Protein AF-A0A1M2VYE8-F1 (afdb_monomer_lite)

Radius of gyration: 21.84 Å; chains: 1; bounding box: 56×46×48 Å

Structure (mmCIF, N/CA/C/O backbone):
data_AF-A0A1M2VYE8-F1
#
_entry.id   AF-A0A1M2VYE8-F1
#
loop_
_atom_site.group_PDB
_atom_site.id
_atom_site.type_symbol
_atom_site.label_atom_id
_atom_site.label_alt_id
_atom_site.label_comp_id
_atom_site.label_asym_id
_atom_site.label_entity_id
_atom_site.label_seq_id
_atom_site.pdbx_PDB_ins_code
_atom_site.Cartn_x
_atom_site.Cartn_y
_atom_site.Cartn_z
_atom_site.occupancy
_atom_site.B_iso_or_equiv
_atom_site.auth_seq_id
_atom_site.auth_comp_id
_atom_site.auth_asym_id
_atom_site.auth_atom_id
_atom_site.pdbx_PDB_model_num
ATOM 1 N N . MET A 1 1 ? -14.539 17.131 21.510 1.00 44.25 1 MET A N 1
ATOM 2 C CA . MET A 1 1 ? -14.871 17.585 20.143 1.00 44.25 1 MET A CA 1
ATOM 3 C C . MET A 1 1 ? -16.246 18.213 20.205 1.00 44.25 1 MET A C 1
ATOM 5 O O . MET A 1 1 ? -17.240 17.521 20.057 1.00 44.25 1 MET A O 1
ATOM 9 N N . SER A 1 2 ? -16.309 19.490 20.553 1.00 53.00 2 SER A N 1
ATOM 10 C CA . SER A 1 2 ? -17.569 20.194 20.792 1.00 53.00 2 SER A CA 1
ATOM 11 C C . SER A 1 2 ? -17.409 21.647 20.372 1.00 53.00 2 SER A C 1
ATOM 13 O O . SER A 1 2 ? -17.608 22.520 21.192 1.00 53.00 2 SER A O 1
ATOM 15 N N . ASP A 1 3 ? -17.034 21.870 19.106 1.00 51.16 3 ASP A N 1
ATOM 16 C CA . ASP A 1 3 ? -16.953 23.200 18.478 1.00 51.16 3 ASP A CA 1
ATOM 17 C C . ASP A 1 3 ? -17.267 23.115 16.962 1.00 51.16 3 ASP A C 1
ATOM 19 O O . ASP A 1 3 ? -16.528 23.615 16.124 1.00 51.16 3 ASP A O 1
ATOM 23 N N . ILE A 1 4 ? -18.353 22.423 16.580 1.00 61.00 4 ILE A N 1
ATOM 24 C CA . ILE A 1 4 ? -18.913 22.448 15.200 1.00 61.00 4 ILE A CA 1
ATOM 25 C C . ILE A 1 4 ? -20.263 23.205 15.171 1.00 61.00 4 ILE A C 1
ATOM 27 O O . ILE A 1 4 ? -20.969 23.223 14.170 1.00 61.00 4 ILE A O 1
ATOM 31 N N . ASN A 1 5 ? -20.652 23.868 16.266 1.00 62.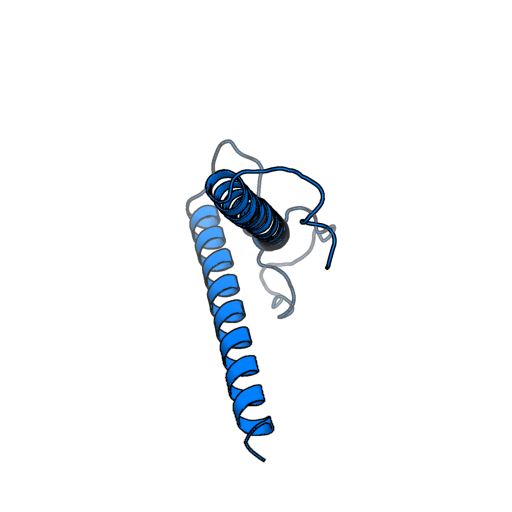09 5 ASN A N 1
ATOM 32 C CA . ASN A 1 5 ? -21.904 24.638 16.328 1.00 62.09 5 ASN A CA 1
ATOM 33 C C . ASN A 1 5 ? -21.742 26.140 16.008 1.00 62.09 5 ASN A C 1
ATOM 35 O O . ASN A 1 5 ? -22.724 26.866 16.118 1.00 62.09 5 ASN A O 1
ATOM 39 N N . ASP A 1 6 ? -20.553 26.606 15.601 1.00 59.84 6 ASP A N 1
ATOM 40 C CA . ASP A 1 6 ? -20.278 28.040 15.367 1.00 59.84 6 ASP A CA 1
ATOM 41 C C . ASP A 1 6 ? -20.440 28.493 13.899 1.00 59.84 6 ASP A C 1
ATOM 43 O O . ASP A 1 6 ? -20.707 29.660 13.624 1.00 59.84 6 ASP A O 1
ATOM 47 N N . PHE A 1 7 ? -20.389 27.575 12.929 1.00 62.22 7 PHE A N 1
ATOM 48 C CA . PHE A 1 7 ? -20.708 27.914 11.543 1.00 62.22 7 PHE A CA 1
ATOM 49 C C . PHE A 1 7 ? -22.208 27.708 11.308 1.00 62.22 7 PHE A C 1
ATOM 51 O O . PHE A 1 7 ? -22.705 26.583 11.391 1.00 62.22 7 PHE A O 1
ATOM 58 N N . ASN A 1 8 ? -22.930 28.793 11.009 1.00 66.81 8 ASN A N 1
ATOM 59 C CA . ASN A 1 8 ? -24.330 28.806 10.561 1.00 66.81 8 ASN A CA 1
ATOM 60 C C . ASN A 1 8 ? -24.481 28.129 9.180 1.00 66.81 8 ASN A C 1
ATOM 62 O O . ASN A 1 8 ? -24.809 28.766 8.183 1.00 66.81 8 ASN A O 1
ATOM 66 N N . LEU A 1 9 ? -24.138 26.845 9.113 1.00 66.94 9 LEU A N 1
ATOM 67 C CA . LEU A 1 9 ? -24.232 25.992 7.940 1.00 66.94 9 LEU A CA 1
ATOM 68 C C . LEU A 1 9 ? -25.581 25.291 7.976 1.00 66.94 9 LEU A C 1
ATOM 70 O O . LEU A 1 9 ? -25.983 24.743 9.009 1.00 66.94 9 LEU A O 1
ATOM 74 N N . ASP A 1 10 ? -26.259 25.282 6.836 1.00 77.50 10 ASP A N 1
ATOM 75 C CA . ASP A 1 10 ? -27.439 24.460 6.637 1.00 77.50 10 ASP A CA 1
ATOM 76 C C . ASP A 1 10 ? -27.091 22.966 6.855 1.00 77.50 10 ASP A C 1
ATOM 78 O O . ASP A 1 10 ? -25.936 22.543 6.697 1.00 77.50 10 ASP A O 1
ATOM 82 N N . PRO A 1 11 ? -28.066 22.135 7.256 1.00 78.31 11 PRO A N 1
ATOM 83 C CA . PRO A 1 11 ? -27.814 20.732 7.573 1.00 78.31 11 PRO A CA 1
ATOM 84 C C . PRO A 1 11 ? -27.275 19.907 6.390 1.00 78.31 11 PRO A C 1
ATOM 86 O O . PRO A 1 11 ? -26.682 18.854 6.627 1.00 78.31 11 PRO A O 1
ATOM 89 N N . ALA A 1 12 ? -27.444 20.352 5.138 1.00 82.00 12 ALA A N 1
ATOM 90 C CA . ALA A 1 12 ? -26.892 19.661 3.974 1.00 82.00 12 ALA A CA 1
ATOM 91 C C . ALA A 1 12 ? -25.389 19.950 3.812 1.00 82.00 12 ALA A C 1
ATOM 93 O O . ALA A 1 12 ? -24.608 19.005 3.696 1.00 82.00 12 ALA A O 1
ATOM 94 N N . SER A 1 13 ? -24.969 21.214 3.928 1.00 83.94 13 SER A N 1
ATOM 95 C CA . SER A 1 13 ? -23.556 21.626 3.877 1.00 83.94 13 SER A CA 1
ATOM 96 C C . SER A 1 13 ? -22.718 21.011 4.999 1.00 83.94 13 SER A C 1
ATOM 98 O O . SER A 1 13 ? -21.560 20.655 4.792 1.00 83.94 13 SER A O 1
ATOM 100 N N . ARG A 1 14 ? -23.295 20.829 6.196 1.00 84.12 14 ARG A N 1
ATOM 101 C CA . ARG A 1 14 ? -22.609 20.147 7.308 1.00 84.12 14 ARG A CA 1
ATOM 102 C C . ARG A 1 14 ? -22.293 18.690 6.976 1.00 84.12 14 ARG A C 1
ATOM 104 O O . ARG A 1 14 ? -21.169 18.250 7.188 1.00 84.12 14 ARG A O 1
ATOM 111 N N . LYS A 1 15 ? -23.267 17.971 6.414 1.00 86.69 15 LYS A N 1
ATOM 112 C CA . LYS A 1 15 ? -23.099 16.576 5.992 1.00 86.69 15 LYS A CA 1
ATOM 113 C C . LYS A 1 15 ? -22.091 16.449 4.848 1.00 86.69 15 LYS A C 1
ATOM 115 O O . LYS A 1 15 ? -21.296 15.514 4.828 1.00 86.69 15 LYS A O 1
ATOM 120 N N . GLU A 1 16 ? -22.108 17.390 3.908 1.00 89.12 16 GLU A N 1
ATOM 121 C CA . GLU A 1 16 ? -21.121 17.446 2.831 1.00 89.12 16 GLU A CA 1
ATOM 122 C C . GLU A 1 16 ? -19.713 17.685 3.384 1.00 89.12 16 GLU A C 1
ATOM 124 O O . GLU A 1 16 ? -18.791 16.945 3.049 1.00 89.12 16 GLU A O 1
ATOM 129 N N . LEU A 1 17 ? -19.549 18.641 4.299 1.00 88.81 17 LEU A N 1
ATOM 130 C CA . LEU A 1 17 ? -18.268 18.924 4.939 1.00 88.81 17 LEU A CA 1
ATOM 131 C C . LEU A 1 17 ? -17.745 17.730 5.748 1.00 88.81 17 LEU A C 1
ATOM 133 O O . LEU A 1 17 ? -16.564 17.410 5.652 1.00 88.81 17 LEU A O 1
ATOM 137 N N . GLU A 1 18 ? -18.605 17.051 6.508 1.00 87.62 18 GLU A N 1
ATOM 138 C CA . GLU A 1 18 ? -18.251 15.816 7.219 1.00 87.62 18 GLU A CA 1
ATOM 139 C C . GLU A 1 18 ? -17.744 14.749 6.236 1.00 87.62 18 GLU A C 1
ATOM 141 O O . GLU A 1 18 ? -16.640 14.230 6.408 1.00 87.62 18 GLU A O 1
ATOM 146 N N . SER A 1 19 ? -18.475 14.513 5.141 1.00 89.88 19 SER A N 1
ATOM 147 C CA . SER A 1 19 ? -18.069 13.561 4.096 1.00 89.88 19 SER A CA 1
ATOM 148 C C . SER A 1 19 ? -16.766 13.958 3.391 1.00 89.88 19 SER A C 1
ATOM 150 O O . SER A 1 19 ? -15.931 13.111 3.053 1.00 89.88 19 SER A O 1
ATOM 152 N N . PHE A 1 20 ? -16.552 15.261 3.206 1.00 93.06 20 PHE A N 1
ATOM 153 C CA . PHE A 1 20 ? -15.340 15.803 2.620 1.00 93.06 20 PHE A CA 1
ATOM 154 C C . PHE A 1 20 ? -14.150 15.581 3.552 1.00 93.06 20 PHE A C 1
ATOM 156 O O . PHE A 1 20 ? -13.118 15.080 3.113 1.00 93.06 20 PHE A O 1
ATOM 163 N N . ILE A 1 21 ? -14.298 15.875 4.843 1.00 92.31 21 ILE A N 1
ATOM 164 C CA . ILE A 1 21 ? -13.256 15.655 5.849 1.00 92.31 21 ILE A CA 1
ATOM 165 C C . ILE A 1 21 ? -12.886 14.171 5.925 1.00 92.31 21 ILE A C 1
ATOM 167 O O . ILE A 1 21 ? -11.698 13.848 5.926 1.00 92.31 21 ILE A O 1
ATOM 171 N N . GLU A 1 22 ? -13.867 13.268 5.943 1.00 92.06 22 GLU A N 1
ATOM 172 C CA . GLU A 1 22 ? -13.619 11.821 5.933 1.00 92.06 22 GLU A CA 1
ATOM 173 C C . GLU A 1 22 ? -12.830 11.390 4.691 1.00 92.06 22 GLU A C 1
ATOM 175 O O . GLU A 1 22 ? -11.830 10.676 4.805 1.00 92.06 22 GLU A O 1
ATOM 180 N N . THR A 1 23 ? -13.215 11.885 3.513 1.00 93.06 23 THR A N 1
ATOM 181 C CA . THR A 1 23 ? -12.535 11.585 2.244 1.00 93.06 23 THR A CA 1
ATOM 182 C C . THR A 1 23 ? -11.096 12.105 2.234 1.00 93.06 23 THR A C 1
ATOM 184 O O . THR A 1 23 ? -10.170 11.370 1.884 1.00 93.06 23 THR A O 1
ATOM 187 N N . GLN A 1 24 ? -10.881 13.352 2.659 1.00 92.12 24 GLN A N 1
ATOM 188 C CA . GLN A 1 24 ? -9.546 13.955 2.725 1.00 92.12 24 GLN A CA 1
ATOM 189 C C . GLN A 1 24 ? -8.648 13.217 3.729 1.00 92.12 24 GLN A C 1
ATOM 191 O O . GLN A 1 24 ? -7.476 12.951 3.451 1.00 92.12 24 GLN A O 1
ATOM 196 N N . GLN A 1 25 ? -9.193 12.806 4.877 1.00 91.31 25 GLN A N 1
ATOM 197 C CA . GLN A 1 25 ? -8.456 11.989 5.842 1.00 91.31 25 GLN A CA 1
ATOM 198 C C . GLN A 1 25 ? -8.109 10.607 5.282 1.00 91.31 25 GLN A C 1
ATOM 200 O O . GLN A 1 25 ? -6.990 10.131 5.487 1.00 91.31 25 GLN A O 1
ATOM 205 N N . ALA A 1 26 ? -9.037 9.958 4.576 1.00 90.94 26 ALA A N 1
ATOM 206 C CA . ALA A 1 26 ? -8.788 8.671 3.934 1.00 90.94 26 ALA A CA 1
ATOM 207 C C . ALA A 1 26 ? -7.663 8.775 2.891 1.00 90.94 26 ALA A C 1
ATOM 209 O O . ALA A 1 26 ? -6.771 7.925 2.862 1.00 90.94 26 ALA A O 1
ATOM 210 N N . GLN A 1 27 ? -7.637 9.853 2.105 1.00 93.12 27 GLN A N 1
ATOM 211 C CA . GLN A 1 27 ? -6.578 10.106 1.129 1.00 93.12 27 GLN A CA 1
ATOM 212 C C . GLN A 1 27 ? -5.196 10.233 1.787 1.00 93.12 27 GLN A C 1
ATOM 214 O O . GLN A 1 27 ? -4.232 9.638 1.303 1.00 93.12 27 GLN A O 1
ATOM 219 N N . GLY A 1 28 ? -5.094 10.939 2.918 1.00 91.75 28 GLY A N 1
ATOM 220 C CA . GLY A 1 28 ? -3.845 11.034 3.681 1.00 91.75 28 GLY A CA 1
ATOM 221 C C . GLY A 1 28 ? -3.349 9.674 4.186 1.00 91.75 28 GLY A C 1
ATOM 222 O O . GLY A 1 28 ? -2.157 9.378 4.115 1.00 91.75 28 GLY A O 1
ATOM 223 N N . ARG A 1 29 ? -4.263 8.799 4.628 1.00 91.25 29 ARG A N 1
ATOM 224 C CA . ARG A 1 29 ? -3.918 7.433 5.064 1.00 91.25 29 ARG A CA 1
ATOM 225 C C . ARG A 1 29 ? -3.364 6.594 3.916 1.00 91.25 29 ARG A C 1
ATOM 227 O O . ARG A 1 29 ? -2.362 5.909 4.100 1.00 91.25 29 ARG A O 1
ATOM 234 N N . VAL A 1 30 ? -3.981 6.671 2.737 1.00 92.38 30 VAL A N 1
ATOM 235 C CA . VAL A 1 30 ? -3.494 5.966 1.541 1.00 92.38 30 VAL A CA 1
ATOM 236 C C . VAL A 1 30 ? -2.124 6.497 1.124 1.00 92.38 30 VAL A C 1
ATOM 238 O O . VAL A 1 30 ? -1.230 5.708 0.837 1.00 92.38 30 VAL A O 1
ATOM 241 N N . GLN A 1 31 ? -1.916 7.816 1.146 1.00 92.31 31 GLN A N 1
ATOM 242 C CA . GLN A 1 31 ? -0.626 8.413 0.799 1.00 92.31 31 GLN A CA 1
ATOM 243 C C . GLN A 1 31 ? 0.498 7.926 1.730 1.00 92.31 31 GLN A C 1
ATOM 245 O O . GLN A 1 31 ? 1.567 7.554 1.244 1.00 92.31 31 GLN A O 1
ATOM 250 N N . ALA A 1 32 ? 0.236 7.813 3.035 1.00 91.94 32 ALA A N 1
ATOM 251 C CA . ALA A 1 32 ? 1.194 7.256 3.990 1.00 91.94 32 ALA A CA 1
ATOM 252 C C . ALA A 1 32 ? 1.507 5.771 3.718 1.00 91.94 32 ALA A C 1
ATOM 254 O O . ALA A 1 32 ? 2.666 5.361 3.773 1.00 91.94 32 ALA A O 1
ATOM 255 N N . GLN A 1 33 ? 0.495 4.968 3.373 1.00 90.75 33 GLN A N 1
ATOM 256 C CA . GLN A 1 33 ? 0.682 3.556 3.011 1.00 90.75 33 GLN A CA 1
ATOM 257 C C . GLN A 1 33 ? 1.497 3.392 1.726 1.00 90.75 33 GLN A C 1
ATOM 259 O O . GLN A 1 33 ? 2.387 2.546 1.670 1.00 90.75 33 GLN A O 1
ATOM 264 N N . VAL A 1 34 ? 1.236 4.220 0.710 1.00 92.50 34 VAL A N 1
ATOM 265 C CA . VAL A 1 34 ? 2.014 4.233 -0.537 1.00 92.50 34 VAL A CA 1
ATOM 266 C C . VAL A 1 34 ? 3.471 4.581 -0.252 1.00 92.50 34 VAL A C 1
ATOM 268 O O . VAL A 1 34 ? 4.357 3.910 -0.777 1.00 92.50 34 VAL A O 1
ATOM 271 N N . HIS A 1 35 ? 3.736 5.576 0.599 1.00 90.94 35 HIS A N 1
ATOM 272 C CA . HIS A 1 35 ? 5.102 5.907 1.009 1.00 90.94 35 HIS A CA 1
ATOM 273 C C . HIS A 1 35 ? 5.794 4.733 1.700 1.00 90.94 35 HIS A C 1
ATOM 275 O O . HIS A 1 35 ? 6.881 4.346 1.281 1.00 90.94 35 HIS A O 1
ATOM 281 N N . MET A 1 36 ? 5.137 4.112 2.680 1.00 87.00 36 MET A N 1
ATOM 282 C CA . MET A 1 36 ? 5.676 2.952 3.391 1.00 87.00 36 MET A CA 1
ATOM 283 C C . MET A 1 36 ? 5.996 1.789 2.438 1.00 87.00 36 MET A C 1
ATOM 285 O O . MET A 1 36 ? 7.087 1.224 2.476 1.00 87.00 36 MET A O 1
ATOM 289 N N . LEU A 1 37 ? 5.061 1.437 1.552 1.00 88.75 37 LEU A N 1
ATOM 290 C CA . LEU A 1 37 ? 5.247 0.383 0.550 1.00 88.75 37 LEU A CA 1
ATOM 291 C C . LEU A 1 37 ? 6.369 0.710 -0.433 1.00 88.75 37 LEU A C 1
ATOM 293 O O . LEU A 1 37 ? 7.138 -0.175 -0.806 1.00 88.75 37 LEU A O 1
ATOM 297 N N . THR A 1 38 ? 6.478 1.975 -0.836 1.00 88.56 38 THR A N 1
ATOM 298 C CA . THR A 1 38 ? 7.548 2.435 -1.720 1.00 88.56 38 THR A CA 1
ATOM 299 C C . THR A 1 38 ? 8.895 2.272 -1.029 1.00 88.56 38 THR A C 1
ATOM 301 O O . THR A 1 38 ? 9.783 1.666 -1.608 1.00 88.56 38 THR A O 1
ATOM 304 N N . GLU A 1 39 ? 9.048 2.701 0.222 1.00 83.75 39 GLU A N 1
ATOM 305 C CA . GLU A 1 39 ? 10.299 2.515 0.968 1.00 83.75 39 GLU A CA 1
ATOM 306 C C . GLU A 1 39 ? 10.672 1.034 1.115 1.00 83.75 39 GLU A C 1
ATOM 308 O O . GLU A 1 39 ? 11.822 0.669 0.909 1.00 83.75 39 GLU A O 1
ATOM 313 N N . MET A 1 40 ? 9.713 0.147 1.389 1.00 82.00 40 MET A N 1
ATOM 314 C CA . MET A 1 40 ? 10.008 -1.278 1.587 1.00 82.00 40 MET A CA 1
ATOM 315 C C . MET A 1 40 ? 10.291 -2.040 0.289 1.00 82.00 40 MET A C 1
ATOM 317 O O . MET A 1 40 ? 11.206 -2.862 0.242 1.00 82.00 40 MET A O 1
ATOM 321 N N . CYS A 1 41 ? 9.492 -1.821 -0.755 1.00 87.38 41 CYS A N 1
ATOM 322 C CA . CYS A 1 41 ? 9.565 -2.615 -1.982 1.00 87.38 41 CYS A CA 1
ATOM 323 C C . CYS A 1 41 ? 10.562 -2.041 -2.996 1.00 87.38 41 CYS A C 1
ATOM 325 O O . CYS A 1 41 ? 11.089 -2.774 -3.836 1.00 87.38 41 CYS A O 1
ATOM 327 N N . TRP A 1 42 ? 10.849 -0.740 -2.938 1.00 84.06 42 TRP A N 1
ATOM 328 C CA . TRP A 1 42 ? 11.739 -0.090 -3.897 1.00 84.06 42 TRP A CA 1
ATOM 329 C C . TRP A 1 42 ? 13.223 -0.292 -3.579 1.00 84.06 42 TRP A C 1
ATOM 331 O O . TRP A 1 42 ? 14.049 -0.230 -4.488 1.00 84.06 42 TRP A O 1
ATOM 341 N N . ASP A 1 43 ? 13.587 -0.482 -2.309 1.00 66.69 43 ASP A N 1
ATOM 342 C CA . ASP A 1 43 ? 14.731 0.280 -1.820 1.00 66.69 43 ASP A CA 1
ATOM 343 C C . ASP A 1 43 ? 16.096 -0.005 -2.469 1.00 66.69 43 ASP A C 1
ATOM 345 O O . ASP A 1 43 ? 16.631 -1.117 -2.468 1.00 66.69 43 ASP A O 1
ATOM 349 N N . ASN A 1 44 ? 16.685 1.092 -2.952 1.00 55.91 44 ASN A N 1
ATOM 350 C CA . ASN A 1 44 ? 18.038 1.240 -3.486 1.00 55.91 44 ASN A CA 1
ATOM 351 C C . ASN A 1 44 ? 18.979 1.923 -2.469 1.00 55.91 44 ASN A C 1
ATOM 353 O O . ASN A 1 44 ? 20.123 2.224 -2.812 1.00 55.91 44 ASN A O 1
ATOM 357 N N . LEU A 1 45 ? 18.525 2.173 -1.233 1.00 47.91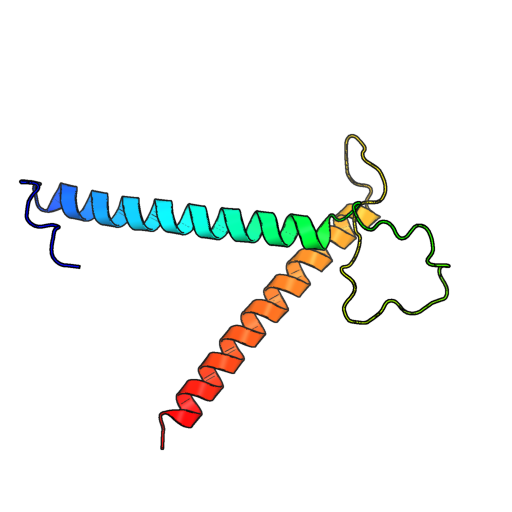 45 LEU A N 1
ATOM 358 C CA . LEU A 1 45 ? 19.235 3.000 -0.250 1.00 47.91 45 LEU A CA 1
ATOM 359 C C . LEU A 1 45 ? 19.986 2.239 0.846 1.00 47.91 45 LEU A C 1
ATOM 361 O O . LEU A 1 45 ? 20.559 2.876 1.725 1.00 47.91 45 LEU A O 1
ATOM 365 N N . ALA A 1 46 ? 20.101 0.910 0.795 1.00 47.00 46 ALA A N 1
ATOM 366 C CA . ALA A 1 46 ? 21.039 0.244 1.696 1.00 47.00 46 ALA A CA 1
ATOM 367 C C . ALA A 1 46 ? 22.494 0.547 1.264 1.00 47.00 46 ALA A C 1
ATOM 369 O O . ALA A 1 46 ? 22.901 0.113 0.176 1.00 47.00 46 ALA A O 1
ATOM 370 N N . PRO A 1 47 ? 23.339 1.174 2.111 1.00 44.53 47 PRO A N 1
ATOM 371 C CA . PRO A 1 47 ? 24.786 1.166 1.941 1.00 44.53 47 PRO A CA 1
ATOM 372 C C . PRO A 1 47 ? 25.317 -0.231 2.300 1.00 44.53 47 PRO A C 1
ATOM 374 O O . PRO A 1 47 ? 26.096 -0.411 3.222 1.00 44.53 47 PRO A O 1
ATOM 377 N N . HIS A 1 48 ? 24.882 -1.262 1.580 1.00 43.34 48 HIS A N 1
ATOM 378 C CA . HIS A 1 48 ? 25.395 -2.621 1.704 1.00 43.34 48 HIS A CA 1
ATOM 379 C C . HIS A 1 48 ? 25.618 -3.193 0.312 1.00 43.34 48 HIS A C 1
ATOM 381 O O . HIS A 1 48 ? 24.963 -4.123 -0.157 1.00 43.34 48 HIS A O 1
ATOM 387 N N . ARG A 1 49 ? 26.626 -2.630 -0.352 1.00 50.16 49 ARG A N 1
ATOM 388 C CA . ARG A 1 49 ? 27.336 -3.285 -1.445 1.00 50.16 49 ARG A CA 1
ATOM 389 C C . ARG A 1 49 ? 28.113 -4.482 -0.871 1.00 50.16 49 ARG A C 1
ATOM 391 O O . ARG A 1 49 ? 29.318 -4.386 -0.728 1.00 50.16 49 ARG A O 1
ATOM 398 N N . ALA A 1 50 ? 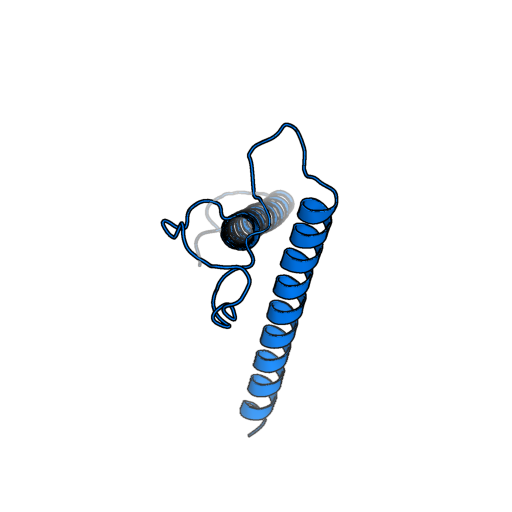27.427 -5.561 -0.487 1.00 49.50 50 ALA A N 1
ATOM 399 C CA . ALA A 1 50 ? 27.983 -6.913 -0.340 1.00 49.50 50 ALA A CA 1
ATOM 400 C C . ALA A 1 50 ? 26.922 -7.881 0.212 1.00 49.50 50 ALA A C 1
ATOM 402 O O . ALA A 1 50 ? 26.866 -8.154 1.408 1.00 49.50 50 ALA A O 1
ATOM 403 N N . ARG A 1 51 ? 26.122 -8.489 -0.662 1.00 48.72 51 ARG A N 1
ATOM 404 C CA . ARG A 1 51 ? 25.659 -9.851 -0.389 1.00 48.72 51 ARG A CA 1
ATOM 405 C C . ARG A 1 51 ? 25.999 -10.696 -1.601 1.00 48.72 51 ARG A C 1
ATOM 407 O O . ARG A 1 51 ? 25.431 -10.519 -2.676 1.00 48.72 51 ARG A O 1
ATOM 414 N N . SER A 1 52 ? 26.986 -11.574 -1.435 1.00 51.66 52 SER A N 1
ATOM 415 C CA . SER A 1 52 ? 27.155 -12.710 -2.332 1.00 51.66 52 SER A CA 1
ATOM 416 C C . SER A 1 52 ? 25.818 -13.452 -2.398 1.00 51.66 52 SER A C 1
ATOM 418 O O . SER A 1 52 ? 25.116 -13.575 -1.392 1.00 51.66 52 SER A O 1
ATOM 420 N N . ARG A 1 53 ? 25.451 -13.947 -3.582 1.00 56.19 53 ARG A N 1
ATOM 421 C CA . ARG A 1 53 ? 24.180 -14.653 -3.843 1.00 56.19 53 ARG A CA 1
ATOM 422 C C . ARG A 1 53 ? 23.952 -15.910 -2.974 1.00 56.19 53 ARG A C 1
ATOM 424 O O . ARG A 1 53 ? 22.919 -16.546 -3.118 1.00 56.19 53 ARG A O 1
ATOM 431 N N . SER A 1 54 ? 24.897 -16.277 -2.105 1.00 48.91 54 SER A N 1
ATOM 432 C CA . SER A 1 54 ? 24.901 -17.505 -1.306 1.00 48.91 54 SER A CA 1
ATOM 433 C C . SER A 1 54 ? 24.576 -17.325 0.182 1.00 48.91 54 SER A C 1
ATOM 435 O O . SER A 1 54 ? 24.437 -18.327 0.876 1.00 48.91 54 SER A O 1
ATOM 437 N N . ALA A 1 55 ? 24.454 -16.097 0.700 1.00 53.94 55 ALA A N 1
ATOM 438 C CA . ALA A 1 55 ? 24.074 -15.891 2.100 1.00 53.94 55 ALA A CA 1
ATOM 439 C C . ALA A 1 55 ? 22.547 -15.742 2.229 1.00 53.94 55 ALA A C 1
ATOM 441 O O . ALA A 1 55 ? 21.978 -14.907 1.516 1.00 53.94 55 ALA A O 1
ATOM 442 N N . PRO A 1 56 ? 21.874 -16.483 3.134 1.00 54.94 56 PRO A N 1
ATOM 443 C CA . PRO A 1 56 ? 20.461 -16.255 3.407 1.00 54.94 56 PRO A CA 1
ATOM 444 C C . PRO A 1 56 ? 20.269 -14.800 3.845 1.00 54.94 56 PRO A C 1
ATOM 446 O O . PRO A 1 56 ? 21.005 -14.282 4.692 1.00 54.94 56 PRO A O 1
ATOM 449 N N . ALA A 1 57 ? 19.311 -14.113 3.224 1.00 56.53 57 ALA A N 1
ATOM 450 C CA . ALA A 1 57 ? 18.899 -12.804 3.701 1.00 56.53 57 ALA A CA 1
ATOM 451 C C . ALA A 1 57 ? 18.391 -12.955 5.146 1.00 56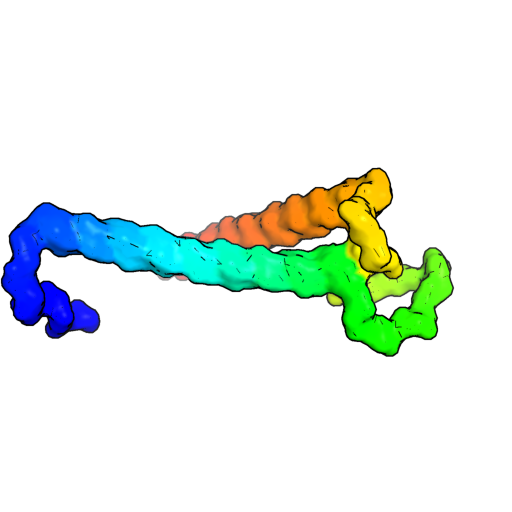.53 57 ALA A C 1
ATOM 453 O O . ALA A 1 57 ? 17.736 -13.957 5.447 1.00 56.53 57 ALA A O 1
ATOM 454 N N . PRO A 1 58 ? 18.687 -12.009 6.058 1.00 58.12 58 PRO A N 1
ATOM 455 C CA . PRO A 1 58 ? 18.019 -12.007 7.341 1.00 58.12 58 PRO A CA 1
ATOM 456 C C . PRO A 1 58 ? 16.522 -11.905 7.054 1.00 58.12 58 PRO A C 1
ATOM 458 O O . PRO A 1 58 ? 16.103 -11.160 6.171 1.00 58.12 58 PRO A O 1
ATOM 461 N N . ILE A 1 59 ? 15.735 -12.676 7.795 1.00 57.09 59 ILE A N 1
ATOM 462 C CA . ILE A 1 59 ? 14.268 -12.744 7.691 1.00 57.09 59 ILE A CA 1
ATOM 463 C C . ILE A 1 59 ? 13.589 -11.369 7.825 1.00 57.09 59 ILE A C 1
ATOM 465 O O . ILE A 1 59 ? 12.432 -11.221 7.455 1.00 57.09 59 ILE A O 1
ATOM 469 N N . SER A 1 60 ? 14.314 -10.369 8.331 1.00 55.56 60 SER A N 1
ATOM 470 C CA . SER A 1 60 ? 13.894 -8.979 8.498 1.00 55.56 60 SER A CA 1
ATOM 471 C C . SER A 1 60 ? 14.390 -8.016 7.409 1.00 55.56 60 SER A C 1
ATOM 473 O O . SER A 1 60 ? 14.114 -6.823 7.504 1.00 55.56 60 SER A O 1
ATOM 475 N N . ALA A 1 61 ? 15.141 -8.470 6.396 1.00 58.50 61 ALA A N 1
ATOM 476 C CA . ALA A 1 61 ? 15.563 -7.585 5.311 1.00 58.50 61 ALA A CA 1
ATOM 477 C C . ALA A 1 61 ? 14.424 -7.371 4.299 1.00 58.50 61 ALA A C 1
ATOM 479 O O . ALA A 1 61 ? 13.862 -8.358 3.815 1.00 58.50 61 ALA A O 1
ATOM 480 N N . PRO A 1 62 ? 14.130 -6.114 3.920 1.00 61.78 62 PRO A N 1
ATOM 481 C CA . PRO A 1 62 ? 13.169 -5.826 2.865 1.00 61.78 62 PRO A CA 1
ATOM 482 C C . PRO A 1 62 ? 13.630 -6.426 1.530 1.00 61.78 62 PRO A C 1
ATOM 484 O O . PRO A 1 62 ? 14.824 -6.454 1.208 1.00 61.78 62 PRO A O 1
ATOM 487 N N . SER A 1 63 ? 12.678 -6.932 0.744 1.00 66.62 63 SER A N 1
ATOM 488 C CA . SER A 1 63 ? 12.943 -7.425 -0.605 1.00 66.62 63 SER A CA 1
ATOM 489 C C . SER A 1 63 ? 13.259 -6.250 -1.527 1.00 66.62 63 SER A C 1
ATOM 491 O O . SER A 1 63 ? 12.360 -5.521 -1.9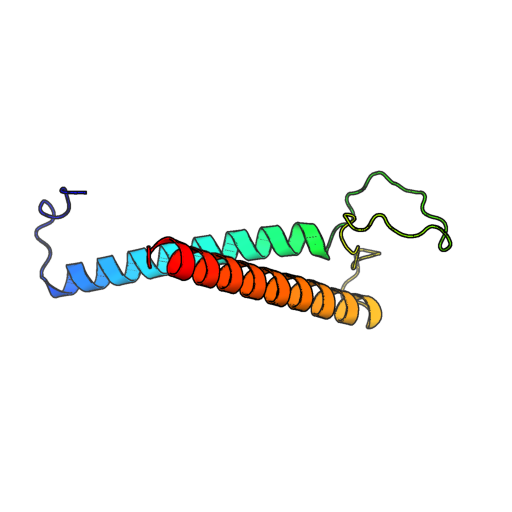36 1.00 66.62 63 SER A O 1
ATOM 493 N N . ARG A 1 64 ? 14.532 -6.074 -1.887 1.00 74.06 64 ARG A N 1
ATOM 494 C CA . ARG A 1 64 ? 14.928 -5.090 -2.899 1.00 74.06 64 ARG A CA 1
ATOM 495 C C . ARG A 1 64 ? 14.430 -5.530 -4.270 1.00 74.06 64 ARG A C 1
ATOM 497 O O . ARG A 1 64 ? 14.988 -6.467 -4.845 1.00 74.06 64 ARG A O 1
ATOM 504 N N . CYS A 1 65 ? 13.419 -4.844 -4.794 1.00 82.19 65 CYS A N 1
ATOM 505 C CA . CYS A 1 65 ? 12.884 -5.160 -6.111 1.00 82.19 65 CYS A CA 1
ATOM 506 C C . CYS A 1 65 ? 13.497 -4.345 -7.241 1.00 82.19 65 CYS A C 1
ATOM 508 O O . CYS A 1 65 ? 13.497 -4.855 -8.350 1.00 82.19 65 CYS A O 1
ATOM 510 N N . VAL A 1 66 ? 14.033 -3.140 -7.003 1.00 85.19 66 VAL A N 1
ATOM 511 C CA . VAL A 1 66 ? 14.566 -2.278 -8.075 1.00 85.19 66 VAL A CA 1
ATOM 512 C C . VAL A 1 66 ? 16.094 -2.259 -8.056 1.00 85.19 66 VAL A C 1
ATOM 514 O O . VAL A 1 66 ? 16.724 -1.939 -7.044 1.00 85.19 66 VAL A O 1
ATOM 517 N N . GLY A 1 67 ? 16.710 -2.614 -9.186 1.00 75.31 67 GLY A N 1
ATOM 518 C CA . GLY A 1 67 ? 18.167 -2.737 -9.309 1.00 75.31 67 GLY A CA 1
ATOM 519 C C . GLY A 1 67 ? 18.846 -1.538 -9.968 1.00 75.31 67 GLY A C 1
ATOM 520 O O . GLY A 1 67 ? 19.956 -1.163 -9.588 1.00 75.31 67 GLY A O 1
ATOM 521 N N . SER A 1 68 ? 18.215 -0.936 -10.972 1.00 76.19 68 SER A N 1
ATOM 522 C CA . SER A 1 68 ? 18.746 0.218 -11.705 1.00 76.19 68 SER A CA 1
ATOM 523 C C . SER A 1 68 ? 17.611 1.144 -12.105 1.00 76.19 68 SER A C 1
ATOM 525 O O . SER A 1 68 ? 16.534 0.691 -12.478 1.00 76.19 68 SER A O 1
ATOM 527 N N . ILE A 1 69 ? 17.854 2.451 -12.032 1.00 77.81 69 ILE A N 1
ATOM 528 C CA . ILE A 1 69 ? 16.880 3.447 -12.474 1.00 77.81 69 ILE A CA 1
ATOM 529 C C . ILE A 1 69 ? 16.884 3.424 -14.003 1.00 77.81 69 ILE A C 1
ATOM 531 O O . ILE A 1 69 ? 17.875 3.796 -14.630 1.00 77.81 69 ILE A O 1
ATOM 535 N N . SER A 1 70 ? 15.798 2.950 -14.602 1.00 80.75 70 SER A N 1
ATOM 536 C CA . SER A 1 70 ? 15.602 2.956 -16.051 1.00 80.75 70 SER A CA 1
ATOM 537 C C . SER A 1 70 ? 14.200 3.464 -16.390 1.00 80.75 70 SER A C 1
ATOM 539 O O . SER A 1 70 ? 13.397 3.711 -15.492 1.00 80.75 70 SER A O 1
ATOM 541 N N . SER A 1 71 ? 13.897 3.659 -17.675 1.00 85.81 71 SER A N 1
ATOM 542 C CA . SER A 1 71 ? 12.593 4.175 -18.122 1.00 85.81 71 SER A CA 1
ATOM 543 C C . SER A 1 71 ? 11.417 3.235 -17.832 1.00 85.81 71 SER A C 1
ATOM 545 O O . SER A 1 71 ? 10.264 3.642 -17.960 1.00 85.81 71 SER A O 1
ATOM 547 N N . GLY A 1 72 ? 11.687 1.992 -17.436 1.00 86.50 72 GLY A N 1
ATOM 548 C CA . GLY A 1 72 ? 10.676 1.044 -17.002 1.00 86.50 72 GLY A CA 1
ATOM 549 C C . GLY A 1 72 ? 11.253 -0.035 -16.096 1.00 86.50 72 GLY A C 1
ATOM 550 O O . GLY A 1 72 ? 12.447 -0.076 -15.809 1.00 86.50 72 GLY A O 1
ATOM 551 N N . PHE A 1 73 ? 10.385 -0.932 -15.651 1.00 87.75 73 PHE A N 1
ATOM 552 C CA . PHE A 1 73 ? 10.784 -2.098 -14.874 1.00 87.75 73 PHE A CA 1
ATOM 553 C C . PHE A 1 73 ? 10.984 -3.294 -15.799 1.00 87.75 73 PHE A C 1
ATOM 555 O O . PHE A 1 73 ? 10.163 -3.558 -16.682 1.00 87.75 73 PHE A O 1
ATOM 562 N N . SER A 1 74 ? 12.046 -4.058 -15.571 1.00 88.00 74 SER A N 1
ATOM 563 C CA . SER A 1 74 ? 12.184 -5.385 -16.166 1.00 88.00 74 SER A CA 1
ATOM 564 C C . SER A 1 74 ? 11.079 -6.323 -15.658 1.00 88.00 74 SER A C 1
ATOM 566 O O . SER A 1 74 ? 10.503 -6.116 -14.589 1.00 88.00 74 SER A O 1
ATOM 568 N N . ARG A 1 75 ? 10.796 -7.407 -16.393 1.00 89.69 75 ARG A N 1
ATOM 569 C CA . ARG A 1 75 ? 9.776 -8.402 -15.995 1.00 89.69 75 ARG A CA 1
ATOM 570 C C . ARG A 1 75 ? 10.001 -8.952 -14.581 1.00 89.69 75 ARG A C 1
ATOM 572 O O . ARG A 1 75 ? 9.044 -9.203 -13.856 1.00 89.69 75 ARG A O 1
ATOM 579 N N . SER A 1 76 ? 11.263 -9.129 -14.193 1.00 84.88 76 SER A N 1
ATOM 580 C CA . SER A 1 76 ? 11.647 -9.568 -12.850 1.00 84.88 76 SER A CA 1
ATOM 581 C C . SER A 1 76 ? 11.353 -8.520 -11.778 1.00 84.88 76 SER A C 1
ATOM 583 O O . SER A 1 76 ? 10.873 -8.882 -10.709 1.00 84.88 76 SER A O 1
ATOM 585 N N . GLU A 1 77 ? 11.594 -7.237 -12.058 1.00 86.81 77 GLU A N 1
ATOM 586 C CA . GLU A 1 77 ? 11.321 -6.145 -11.112 1.00 86.81 77 GLU A CA 1
ATOM 587 C C . GLU A 1 77 ? 9.810 -5.945 -10.936 1.00 86.81 77 GLU A C 1
ATOM 589 O O . GLU A 1 77 ? 9.341 -5.846 -9.808 1.00 86.81 77 GLU A O 1
ATOM 594 N N . GLN A 1 78 ? 9.030 -5.999 -12.023 1.00 90.31 78 GLN A N 1
ATOM 595 C CA . GLN A 1 78 ? 7.561 -5.940 -11.965 1.00 90.31 78 GLN A CA 1
ATOM 596 C C . GLN A 1 78 ? 6.976 -7.079 -11.128 1.00 90.31 78 GLN A C 1
ATOM 598 O O . GLN A 1 78 ? 6.159 -6.842 -10.242 1.00 90.31 78 GLN A O 1
ATOM 603 N N . SER A 1 79 ? 7.419 -8.313 -11.388 1.00 90.44 79 SER A N 1
ATOM 604 C CA . SER A 1 79 ? 6.976 -9.480 -10.626 1.00 90.44 79 SER A CA 1
ATOM 605 C C . SER A 1 79 ? 7.367 -9.366 -9.150 1.00 90.44 79 SER A C 1
ATOM 607 O O . SER A 1 79 ? 6.552 -9.648 -8.275 1.00 90.44 79 SER A O 1
ATOM 609 N N . CYS A 1 80 ? 8.580 -8.896 -8.849 1.00 89.25 80 CYS A N 1
ATOM 610 C CA . CYS A 1 80 ? 9.005 -8.667 -7.470 1.00 89.25 80 CYS A CA 1
ATOM 611 C C . CYS A 1 80 ? 8.125 -7.629 -6.765 1.00 89.25 80 CYS A C 1
ATOM 613 O O . CYS A 1 80 ? 7.651 -7.897 -5.666 1.00 89.25 80 CYS A O 1
ATOM 615 N N . LEU A 1 81 ? 7.877 -6.477 -7.400 1.00 90.06 81 LEU A N 1
ATOM 616 C CA . LEU A 1 81 ? 7.059 -5.403 -6.831 1.00 90.06 81 LEU A CA 1
ATOM 617 C C . LEU A 1 81 ? 5.633 -5.880 -6.533 1.00 90.06 81 LEU A C 1
ATOM 619 O O . LEU A 1 81 ? 5.142 -5.629 -5.437 1.00 90.06 81 LEU A O 1
ATOM 623 N N . ALA A 1 82 ? 5.008 -6.619 -7.458 1.00 91.94 82 ALA A N 1
ATOM 624 C CA . ALA A 1 82 ? 3.678 -7.193 -7.250 1.00 91.94 82 ALA A CA 1
ATOM 625 C C . ALA A 1 82 ? 3.655 -8.134 -6.034 1.00 91.94 82 ALA A C 1
ATOM 627 O O . ALA A 1 82 ? 2.906 -7.913 -5.088 1.00 91.94 82 ALA A O 1
ATOM 628 N N . ASN A 1 83 ? 4.571 -9.106 -5.992 1.00 90.56 83 ASN A N 1
ATOM 629 C CA . ASN A 1 83 ? 4.661 -10.042 -4.871 1.00 90.56 83 ASN A CA 1
ATOM 630 C C . ASN A 1 83 ? 5.018 -9.355 -3.538 1.00 90.56 83 ASN A C 1
ATOM 632 O O . ASN A 1 83 ? 4.614 -9.831 -2.481 1.00 90.56 83 ASN A O 1
ATOM 636 N N . CYS A 1 84 ? 5.800 -8.272 -3.556 1.00 89.12 84 CYS A N 1
ATOM 637 C CA . CYS A 1 84 ? 6.151 -7.517 -2.352 1.00 89.12 84 CYS A CA 1
ATOM 638 C C . CYS A 1 84 ? 4.921 -6.837 -1.745 1.00 89.12 84 CYS A C 1
ATOM 640 O O . CYS A 1 84 ? 4.653 -6.999 -0.553 1.00 89.12 84 CYS A O 1
ATOM 642 N N . VAL A 1 85 ? 4.158 -6.121 -2.577 1.00 92.12 85 VAL A N 1
ATOM 643 C CA . VAL A 1 85 ? 2.939 -5.428 -2.148 1.00 92.12 85 VAL A CA 1
ATOM 644 C C . VAL A 1 85 ? 1.893 -6.433 -1.670 1.00 92.12 85 VAL A C 1
ATOM 646 O O . VAL A 1 85 ? 1.384 -6.271 -0.562 1.00 92.12 85 VAL A O 1
ATOM 649 N N . ASP A 1 86 ? 1.644 -7.504 -2.429 1.00 92.19 86 ASP A N 1
ATOM 650 C CA . ASP A 1 86 ? 0.656 -8.529 -2.066 1.00 92.19 86 ASP A CA 1
ATOM 651 C C . ASP A 1 86 ? 0.986 -9.168 -0.711 1.00 92.19 86 ASP A C 1
ATOM 653 O O . ASP A 1 86 ? 0.156 -9.191 0.193 1.00 92.19 86 ASP A O 1
ATOM 657 N N . ARG A 1 87 ? 2.243 -9.581 -0.496 1.00 88.62 87 ARG A N 1
ATOM 658 C CA . ARG A 1 87 ? 2.666 -10.188 0.778 1.00 88.62 87 ARG A CA 1
ATOM 659 C C . ARG A 1 87 ? 2.527 -9.248 1.966 1.00 88.62 87 ARG A C 1
ATOM 661 O O . ARG A 1 87 ? 2.198 -9.699 3.068 1.00 88.62 87 ARG A O 1
ATOM 668 N N . PHE A 1 88 ? 2.818 -7.964 1.769 1.00 88.94 88 PHE A N 1
ATOM 669 C CA . PHE A 1 88 ? 2.658 -6.970 2.820 1.00 88.94 88 PHE A CA 1
ATOM 670 C C . PHE A 1 88 ? 1.184 -6.785 3.187 1.00 88.94 88 PHE A C 1
ATOM 672 O O . PHE A 1 88 ? 0.852 -6.785 4.374 1.00 88.94 88 PHE A O 1
ATOM 679 N N . LEU A 1 89 ? 0.307 -6.656 2.190 1.00 92.19 89 LEU A N 1
ATOM 680 C CA . LEU A 1 89 ? -1.126 -6.480 2.409 1.00 92.19 89 LEU A CA 1
ATOM 681 C C . LEU A 1 89 ? -1.750 -7.729 3.044 1.00 92.19 89 LEU A C 1
ATOM 683 O O . LEU A 1 89 ? -2.432 -7.592 4.059 1.00 92.19 89 LEU A O 1
ATOM 687 N N . ASP A 1 90 ? -1.430 -8.925 2.543 1.00 92.50 90 ASP A N 1
ATOM 688 C CA . ASP A 1 90 ? -1.897 -10.207 3.089 1.00 92.50 90 ASP A CA 1
ATOM 689 C C . ASP A 1 90 ? -1.531 -10.351 4.568 1.00 92.50 90 ASP A C 1
ATOM 691 O O . ASP A 1 90 ? -2.372 -10.655 5.416 1.00 92.50 90 ASP A O 1
ATOM 695 N N . THR A 1 91 ? -0.265 -10.081 4.900 1.00 89.50 91 THR A N 1
ATOM 696 C CA 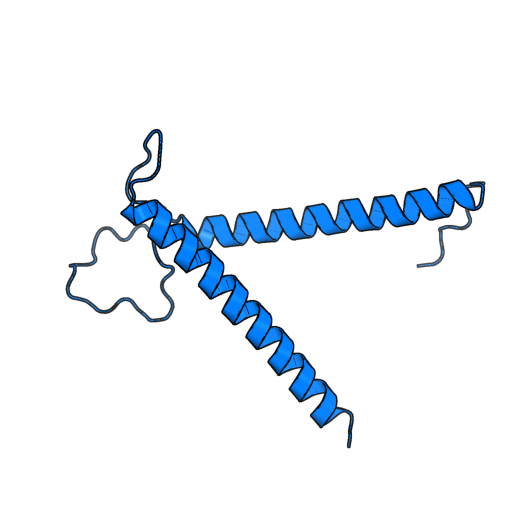. THR A 1 91 ? 0.221 -10.180 6.281 1.00 89.50 91 THR A CA 1
ATOM 697 C C . THR A 1 91 ? -0.423 -9.117 7.164 1.00 89.50 91 THR A C 1
ATOM 699 O O . THR A 1 91 ? -0.842 -9.421 8.279 1.00 89.50 91 THR A O 1
ATOM 702 N N . SER A 1 92 ? -0.531 -7.878 6.682 1.00 90.62 92 SER A N 1
ATOM 703 C CA . SER A 1 92 ? -1.118 -6.778 7.451 1.00 90.62 92 SER A CA 1
ATOM 704 C C . SER A 1 92 ? -2.586 -7.046 7.779 1.00 90.62 92 SER A C 1
ATOM 706 O O . SER A 1 92 ? -2.985 -6.903 8.933 1.00 90.62 92 SER A O 1
ATOM 708 N N . MET A 1 93 ? -3.379 -7.500 6.803 1.00 91.69 93 MET A N 1
ATOM 709 C CA . MET A 1 93 ? -4.788 -7.847 7.011 1.00 91.69 93 MET A CA 1
ATOM 710 C C . MET A 1 93 ? -4.945 -9.051 7.941 1.00 91.69 93 MET A C 1
ATOM 712 O O . MET A 1 93 ? -5.745 -9.002 8.873 1.00 91.69 93 MET A O 1
ATOM 716 N N . TYR A 1 94 ? -4.136 -10.097 7.749 1.00 95.12 94 TYR A N 1
ATOM 717 C CA . TYR A 1 94 ? -4.139 -11.268 8.626 1.00 95.12 94 TYR A CA 1
ATOM 718 C C . TYR A 1 94 ? -3.824 -10.904 10.084 1.00 95.12 94 TYR A C 1
ATOM 720 O O . TYR A 1 94 ? -4.481 -11.382 11.011 1.00 95.12 94 TYR A O 1
ATOM 728 N N . LEU A 1 95 ? -2.830 -10.039 10.307 1.00 94.12 95 LEU A N 1
ATOM 729 C CA . LEU A 1 95 ? -2.466 -9.582 11.646 1.00 94.12 95 LEU A CA 1
ATOM 730 C C . LEU A 1 95 ? -3.583 -8.761 12.290 1.00 94.12 95 LEU A C 1
ATOM 732 O O . LEU A 1 95 ? -3.868 -8.976 13.467 1.00 94.12 95 LEU A O 1
ATOM 736 N N . VAL A 1 96 ? -4.230 -7.862 11.542 1.00 94.50 96 VAL A N 1
ATOM 737 C CA . VAL A 1 96 ? -5.381 -7.092 12.042 1.00 94.50 96 VAL A CA 1
ATOM 738 C C . VAL A 1 96 ? -6.506 -8.034 12.461 1.00 94.50 96 VAL A C 1
ATOM 740 O O . VAL A 1 96 ? -6.947 -7.963 13.607 1.00 94.50 96 VAL A O 1
ATOM 743 N N . GLN A 1 97 ? -6.873 -8.990 11.605 1.00 93.69 97 GLN A N 1
ATOM 744 C CA . GLN A 1 97 ? -7.896 -9.988 11.915 1.00 93.69 97 GLN A CA 1
ATOM 745 C C . GLN A 1 97 ? -7.547 -10.788 13.180 1.00 93.69 97 GLN A C 1
ATOM 747 O O . GLN A 1 97 ? -8.376 -10.970 14.066 1.00 93.69 97 GLN A O 1
ATOM 752 N N . LYS A 1 98 ? -6.284 -11.206 13.333 1.00 95.38 98 LYS A N 1
ATOM 753 C CA . LYS A 1 98 ? -5.843 -11.926 14.536 1.00 95.38 98 LYS A CA 1
ATOM 754 C C . LYS A 1 98 ? -5.848 -11.074 15.799 1.00 95.38 98 LYS A C 1
ATOM 756 O O . LYS A 1 98 ? -6.033 -11.615 16.889 1.00 95.38 98 LYS A O 1
ATOM 761 N N . VAL A 1 99 ? -5.603 -9.771 15.690 1.00 95.94 99 VAL A N 1
ATOM 762 C CA . VAL A 1 99 ? -5.720 -8.854 16.828 1.00 95.94 99 VAL A CA 1
ATOM 763 C C . VAL A 1 99 ? -7.185 -8.711 17.235 1.00 95.94 99 VAL A C 1
ATOM 765 O O . VAL A 1 99 ? -7.466 -8.748 18.430 1.00 95.94 99 VAL A O 1
ATOM 768 N N . GLU A 1 100 ? -8.105 -8.602 16.280 1.00 93.94 100 GLU A N 1
ATOM 769 C CA . GLU A 1 100 ? -9.551 -8.530 16.532 1.00 93.94 100 GLU A CA 1
ATOM 770 C C . GLU A 1 100 ? -10.075 -9.805 17.208 1.00 93.94 100 GLU A C 1
ATOM 772 O O . GLU A 1 100 ? -10.617 -9.708 18.310 1.00 93.94 100 GLU A O 1
ATOM 777 N N . ASP A 1 101 ? -9.766 -10.990 16.665 1.00 94.50 101 ASP A N 1
ATOM 778 C CA . ASP A 1 101 ? -10.109 -12.296 17.259 1.00 94.50 101 ASP A CA 1
ATOM 779 C C . ASP A 1 101 ? -9.700 -12.383 18.744 1.00 94.50 101 ASP A C 1
ATOM 781 O O . ASP A 1 101 ? -10.433 -12.865 19.612 1.00 94.50 101 ASP A O 1
ATOM 785 N N . ARG A 1 102 ? -8.484 -11.914 19.063 1.00 92.81 102 ARG A N 1
ATOM 786 C CA . ARG A 1 102 ? -7.951 -11.939 20.433 1.00 92.81 102 ARG A CA 1
ATOM 787 C C . ARG A 1 102 ? -8.633 -10.927 21.349 1.00 92.81 102 ARG A C 1
ATOM 789 O O . ARG A 1 102 ? -8.697 -11.175 22.551 1.00 92.81 102 ARG A O 1
ATOM 796 N N . ARG A 1 103 ? -9.102 -9.794 20.818 1.00 91.69 103 ARG A N 1
ATOM 797 C CA . ARG A 1 103 ? -9.848 -8.790 21.591 1.00 91.69 103 ARG A CA 1
ATOM 798 C C . ARG A 1 103 ? -11.230 -9.309 21.958 1.00 91.69 103 ARG A C 1
ATOM 800 O O . ARG A 1 103 ? -11.613 -9.153 23.110 1.00 91.69 103 ARG A O 1
ATOM 807 N N . GLU A 1 104 ? -11.920 -9.985 21.044 1.00 91.69 104 GLU A N 1
ATOM 808 C CA . GLU A 1 104 ? -13.216 -10.617 21.321 1.00 91.69 104 GLU A CA 1
ATOM 809 C C . GLU A 1 104 ? -13.092 -11.717 22.382 1.00 91.69 104 GLU A C 1
ATOM 811 O O . GLU A 1 104 ? -13.842 -11.733 23.357 1.00 91.69 104 GLU A O 1
ATOM 816 N N . ALA A 1 105 ? -12.073 -12.576 22.269 1.00 88.12 105 ALA A N 1
ATOM 817 C CA . ALA A 1 105 ? -11.807 -13.622 23.257 1.00 88.12 105 ALA A CA 1
ATOM 818 C C . ALA A 1 105 ? -11.451 -13.074 24.655 1.00 88.12 105 ALA A C 1
ATOM 820 O O . ALA A 1 105 ? -11.727 -13.729 25.657 1.00 88.12 105 ALA A O 1
ATOM 821 N N . ALA A 1 106 ? -10.837 -11.887 24.732 1.00 86.12 106 ALA A N 1
ATOM 822 C CA . ALA A 1 106 ? -10.493 -11.228 25.993 1.00 86.12 106 ALA A CA 1
ATOM 823 C C . ALA A 1 106 ? -11.639 -10.381 26.581 1.00 86.12 106 ALA A C 1
ATOM 825 O O . ALA A 1 106 ? -11.627 -10.108 27.776 1.00 86.12 106 ALA A O 1
ATOM 826 N N . GLN A 1 107 ? -12.605 -9.950 25.763 1.00 73.81 107 GLN A N 1
ATOM 827 C CA . GLN A 1 107 ? -13.792 -9.192 26.190 1.00 73.81 107 GLN A CA 1
ATOM 828 C C . GLN A 1 107 ? -14.985 -10.094 26.548 1.00 73.81 107 GLN A C 1
ATOM 830 O O . GLN A 1 107 ? -15.953 -9.618 27.132 1.00 73.81 107 GLN A O 1
ATOM 835 N N . GLY A 1 108 ? -14.913 -11.385 26.210 1.00 62.97 108 GLY A N 1
ATOM 836 C CA . GLY A 1 108 ? -15.880 -12.418 26.590 1.00 62.97 108 GLY A CA 1
ATOM 837 C C . GLY A 1 108 ? -15.611 -13.113 27.936 1.00 62.97 108 GLY A C 1
ATOM 838 O O . GLY A 1 108 ? -16.125 -14.214 28.133 1.00 62.97 108 GLY A O 1
ATOM 839 N N . GLN A 1 109 ? -14.809 -12.516 28.830 1.00 48.69 109 GLN A N 1
ATOM 840 C CA . GLN A 1 109 ? -14.646 -12.928 30.236 1.00 48.69 109 GLN A CA 1
ATOM 841 C C . GLN A 1 109 ? -15.151 -11.842 31.183 1.00 48.69 109 GLN A C 1
ATOM 843 O O . GLN A 1 109 ? -14.727 -10.678 31.014 1.00 48.69 109 GLN A O 1
#

Organism: Trametes pubescens (NCBI:txid154538)

InterPro domains:
  IPR004217 Tim10-like [PF02953] (64-99)
  IPR035427 Tim10-like domain superfamily [G3DSA:1.10.287.810] (7-109)
  IPR035427 Tim10-like domain superfamily [SSF144122] (64-103)

Secondary structure (DSSP, 8-state):
----SSS---HHHHHHHHHHHHHHHHHHHHHHHHHHHHHHHH----------TTSPPPTTS------S--SS--HHHHHHHHHHHHHHHHHHHHHHHHHHHHHHHHH--

Foldseek 3Di:
DPPPPPDPDDPVVVVVVVVVVVVVVVVVVVVVVVVVLCCQAADPPPPDPDDDPPDDDPPPHRHHLHDDDDPDHDPSSVVSSVVSVVVVVVVVVVVVVVVVVVVVVVVVD

pLDDT: mean 78.77, std 16.13, range [43.34, 95.94]

Sequence (109 aa):
MSDINDFNLDPASRKELESFIETQQAQGRVQAQVHMLTEMCWDNLAPHRARSRSAPAPISAPSRCVGSISSGFSRSEQSCLANCVDRFLDTSMYLVQKVEDRREAAQGQ